Protein AF-A0A452ZTU1-F1 (afdb_monomer_lite)

Structure (mmCIF, N/CA/C/O backbone):
data_AF-A0A452ZTU1-F1
#
_entry.id   AF-A0A452ZTU1-F1
#
loop_
_atom_site.group_PDB
_atom_site.id
_atom_site.type_symbol
_atom_site.label_atom_id
_atom_site.label_alt_id
_atom_site.label_comp_id
_atom_site.label_asym_id
_atom_site.label_entity_id
_atom_site.label_seq_id
_atom_site.pdbx_PDB_ins_code
_atom_site.Cartn_x
_atom_site.Cartn_y
_atom_site.Cartn_z
_atom_site.occupancy
_atom_site.B_iso_or_equiv
_atom_site.auth_seq_id
_atom_site.auth_comp_id
_atom_site.auth_asym_id
_atom_site.auth_atom_id
_atom_site.pdbx_PDB_model_num
ATOM 1 N N . MET A 1 1 ? -16.394 -3.216 2.710 1.00 73.38 1 MET A N 1
ATOM 2 C CA . MET A 1 1 ? -15.778 -2.523 1.554 1.00 73.38 1 MET A CA 1
ATOM 3 C C . MET A 1 1 ? -14.282 -2.811 1.598 1.00 73.38 1 MET A C 1
ATOM 5 O O . MET A 1 1 ? -13.757 -2.833 2.703 1.00 73.38 1 MET A O 1
ATOM 9 N N . GLY A 1 2 ? -13.637 -3.119 0.468 1.00 84.19 2 GLY A N 1
ATOM 10 C CA . GLY A 1 2 ? -12.207 -3.471 0.414 1.00 84.19 2 GLY A CA 1
ATOM 11 C C . GLY A 1 2 ? -11.341 -2.352 -0.172 1.00 84.19 2 GLY A C 1
ATOM 12 O O . GLY A 1 2 ? -11.854 -1.495 -0.889 1.00 84.19 2 GLY A O 1
ATOM 13 N N . PHE A 1 3 ? -10.044 -2.369 0.133 1.00 89.62 3 PHE A N 1
ATOM 14 C CA . PHE A 1 3 ? -9.049 -1.386 -0.291 1.00 89.62 3 PHE A CA 1
ATOM 15 C C . PHE A 1 3 ? -7.981 -2.058 -1.164 1.00 89.62 3 PHE A C 1
ATOM 17 O O . PHE A 1 3 ? -7.188 -2.860 -0.674 1.00 89.62 3 PHE A O 1
ATOM 24 N N . GLY A 1 4 ? -7.956 -1.741 -2.459 1.00 91.56 4 GLY A N 1
ATOM 25 C CA . GLY A 1 4 ? -6.957 -2.275 -3.389 1.00 91.56 4 GLY A CA 1
ATOM 26 C C . GLY A 1 4 ? -5.615 -1.555 -3.267 1.00 91.56 4 GLY A C 1
ATOM 27 O O . GLY A 1 4 ? -5.572 -0.326 -3.271 1.00 91.56 4 GLY A O 1
ATOM 28 N N . THR A 1 5 ? -4.515 -2.307 -3.196 1.00 93.19 5 THR A N 1
ATOM 29 C CA . THR A 1 5 ? -3.166 -1.749 -2.970 1.00 93.19 5 THR A CA 1
ATOM 30 C C . THR A 1 5 ? -2.215 -1.898 -4.165 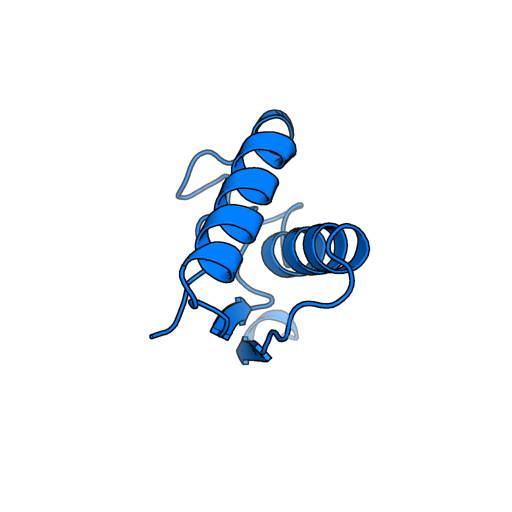1.00 93.19 5 THR A C 1
ATOM 32 O O . THR A 1 5 ? -0.999 -1.810 -4.008 1.00 93.19 5 THR A O 1
ATOM 35 N N . TRP A 1 6 ? -2.737 -2.071 -5.388 1.00 90.94 6 TRP A N 1
ATOM 36 C CA . TRP A 1 6 ? -1.907 -2.251 -6.594 1.00 90.94 6 TRP A CA 1
ATOM 37 C C . TRP A 1 6 ? -1.009 -1.047 -6.918 1.00 90.94 6 TRP A C 1
ATOM 39 O O . TRP A 1 6 ? 0.101 -1.214 -7.423 1.00 90.94 6 TRP A O 1
ATOM 49 N N . ALA A 1 7 ? -1.458 0.168 -6.598 1.00 91.81 7 ALA A N 1
ATOM 50 C CA . ALA A 1 7 ? -0.647 1.371 -6.776 1.00 91.81 7 ALA A CA 1
ATOM 51 C C . ALA A 1 7 ? 0.541 1.443 -5.800 1.00 91.81 7 ALA A C 1
ATOM 53 O O . ALA A 1 7 ? 1.518 2.146 -6.052 1.00 91.81 7 ALA A O 1
ATOM 54 N N . TRP A 1 8 ? 0.482 0.717 -4.682 1.00 94.00 8 TRP A N 1
ATOM 55 C CA . TRP A 1 8 ? 1.499 0.784 -3.640 1.00 94.00 8 TRP A CA 1
ATOM 56 C C . TRP A 1 8 ? 2.693 -0.066 -4.055 1.00 94.00 8 TRP A C 1
ATOM 58 O O . TRP A 1 8 ? 2.572 -1.272 -4.246 1.00 94.00 8 TRP A O 1
ATOM 68 N N . GLY A 1 9 ? 3.856 0.562 -4.222 1.00 88.25 9 GLY A N 1
ATOM 69 C CA . GLY A 1 9 ? 5.054 -0.141 -4.675 1.00 88.25 9 GLY A CA 1
ATOM 70 C C . GLY A 1 9 ? 5.165 -0.333 -6.192 1.00 88.25 9 GLY A C 1
ATOM 71 O O . GLY A 1 9 ? 6.142 -0.917 -6.657 1.00 88.25 9 GLY A O 1
ATOM 72 N N . ASN A 1 10 ? 4.209 0.159 -6.988 1.00 91.19 10 ASN A N 1
ATOM 73 C CA . ASN A 1 10 ? 4.225 0.008 -8.444 1.00 91.19 10 ASN A CA 1
ATOM 74 C C . ASN A 1 10 ? 4.729 1.276 -9.147 1.00 91.19 10 ASN A C 1
ATOM 76 O O . ASN A 1 10 ? 3.979 2.211 -9.425 1.00 91.19 10 ASN A O 1
ATOM 80 N N . GLN A 1 11 ? 6.026 1.296 -9.454 1.00 88.81 11 GLN A N 1
ATOM 81 C CA . GLN A 1 11 ? 6.655 2.442 -10.110 1.00 88.81 11 GLN A CA 1
ATOM 82 C C . GLN A 1 11 ? 6.244 2.586 -11.581 1.00 88.81 11 GLN A C 1
ATOM 84 O O . GLN A 1 11 ? 6.064 3.706 -12.051 1.00 88.81 11 GLN A O 1
ATOM 89 N N . LEU A 1 12 ? 6.079 1.476 -12.306 1.00 87.31 12 LEU A N 1
ATOM 90 C CA . LEU A 1 12 ? 5.844 1.507 -13.751 1.00 87.31 12 LEU A CA 1
ATOM 91 C C . LEU A 1 12 ? 4.474 2.090 -14.115 1.00 87.31 12 LEU A C 1
ATOM 93 O O . LEU A 1 12 ? 4.376 2.867 -15.059 1.00 87.31 12 LEU A O 1
ATOM 97 N N . LEU A 1 13 ? 3.425 1.705 -13.383 1.00 87.81 13 LEU A N 1
ATOM 98 C CA . LEU A 1 13 ? 2.053 2.128 -13.680 1.00 87.81 13 LEU A CA 1
ATOM 99 C C . LEU A 1 13 ? 1.624 3.371 -12.894 1.00 87.81 13 LEU A C 1
ATOM 101 O O . LEU A 1 13 ? 0.790 4.129 -13.379 1.00 87.81 13 LEU A O 1
ATOM 105 N N . TRP A 1 14 ? 2.181 3.580 -11.697 1.00 91.75 14 TRP A N 1
ATOM 106 C CA . TRP A 1 14 ? 1.698 4.596 -10.752 1.00 91.75 14 TRP A CA 1
ATOM 107 C C . TRP A 1 14 ? 2.779 5.567 -10.276 1.00 91.75 14 TRP A C 1
ATOM 109 O O . TRP A 1 14 ? 2.508 6.419 -9.435 1.00 91.75 14 TRP A O 1
ATOM 119 N N . GLY A 1 15 ? 4.004 5.458 -10.798 1.00 92.81 15 GLY A N 1
ATOM 120 C CA . GLY A 1 15 ? 5.087 6.378 -10.456 1.00 92.81 15 GLY A CA 1
ATOM 121 C C . GLY A 1 15 ? 5.526 6.306 -8.994 1.00 92.81 15 GLY A C 1
ATOM 122 O O . GLY A 1 15 ? 6.100 7.276 -8.502 1.00 92.81 15 GLY A O 1
ATOM 123 N N . TYR A 1 16 ? 5.264 5.185 -8.308 1.00 94.31 16 TYR A N 1
ATOM 124 C CA . TYR A 1 16 ? 5.678 4.978 -6.922 1.00 94.31 16 TYR A CA 1
ATOM 125 C C . TYR A 1 16 ? 7.163 5.294 -6.713 1.00 94.31 16 TYR A C 1
ATOM 127 O O . TYR A 1 16 ? 8.033 4.844 -7.464 1.00 94.31 16 TYR A O 1
ATOM 135 N N . GLN A 1 17 ? 7.432 6.022 -5.635 1.00 93.81 17 GLN A N 1
ATOM 136 C CA . GLN A 1 17 ? 8.759 6.324 -5.119 1.00 93.81 17 GLN A CA 1
ATOM 137 C C . GLN A 1 17 ? 8.746 6.104 -3.606 1.00 93.81 17 GLN A C 1
ATOM 139 O O . GLN A 1 17 ? 7.745 6.392 -2.955 1.00 93.81 17 GLN A O 1
ATOM 144 N N . GLU A 1 18 ? 9.861 5.655 -3.025 1.00 92.81 18 GLU A N 1
ATOM 145 C CA . GLU A 1 18 ? 9.949 5.385 -1.577 1.00 92.81 18 GLU A CA 1
ATOM 146 C C . GLU A 1 18 ? 9.641 6.615 -0.706 1.00 92.81 18 GLU A C 1
ATOM 148 O O . GLU A 1 18 ? 9.185 6.474 0.427 1.00 92.81 18 GLU A O 1
ATOM 153 N N . ILE A 1 19 ? 9.825 7.831 -1.236 1.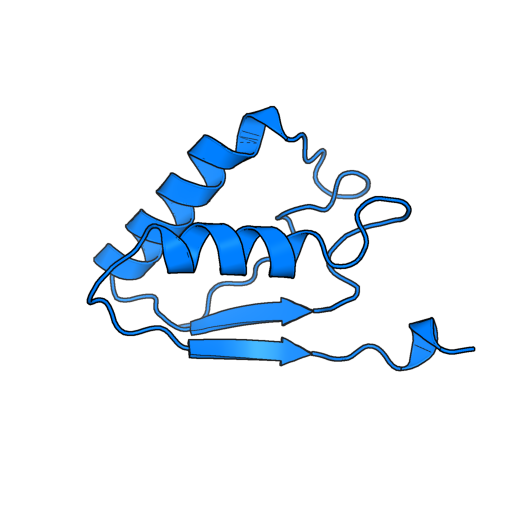00 96.31 19 ILE A N 1
ATOM 154 C CA . ILE A 1 19 ? 9.440 9.077 -0.554 1.00 96.31 19 ILE A CA 1
ATOM 155 C C . ILE A 1 19 ? 7.933 9.158 -0.253 1.00 96.31 19 ILE A C 1
ATOM 157 O O . ILE A 1 19 ? 7.532 9.862 0.666 1.00 96.31 19 ILE A O 1
ATOM 161 N N . MET A 1 20 ? 7.105 8.398 -0.975 1.00 96.56 20 MET A N 1
ATOM 162 C CA . MET A 1 20 ? 5.653 8.339 -0.784 1.00 96.56 20 MET A CA 1
ATOM 163 C C . MET A 1 20 ? 5.247 7.421 0.382 1.00 96.56 20 MET A C 1
ATOM 165 O O . MET A 1 20 ? 4.085 7.410 0.778 1.00 96.56 20 MET A O 1
ATOM 169 N N . ASP A 1 21 ? 6.171 6.643 0.961 1.00 95.62 21 ASP A N 1
ATOM 170 C CA . ASP A 1 21 ? 5.869 5.662 2.014 1.00 95.62 21 ASP A CA 1
ATOM 171 C C . ASP A 1 21 ? 5.138 6.265 3.223 1.00 95.62 21 ASP A C 1
ATOM 173 O O . ASP A 1 21 ? 4.313 5.588 3.843 1.00 95.62 21 ASP A O 1
ATOM 177 N N . SER A 1 22 ? 5.458 7.509 3.596 1.00 95.44 22 SER A N 1
ATOM 178 C CA . SER A 1 22 ? 4.794 8.202 4.706 1.00 95.44 22 SER A CA 1
ATOM 179 C C . SER A 1 22 ? 3.341 8.529 4.382 1.00 95.44 22 SER A C 1
ATOM 181 O O . SER A 1 22 ? 2.469 8.277 5.207 1.00 95.44 22 SER A O 1
ATOM 183 N N . GLU A 1 23 ? 3.070 9.013 3.172 1.00 96.56 23 GLU A N 1
ATOM 184 C CA . GLU A 1 23 ? 1.712 9.330 2.721 1.00 96.56 23 GLU A CA 1
ATOM 185 C C . GLU A 1 23 ? 0.873 8.053 2.591 1.00 96.56 23 GLU A C 1
ATOM 187 O O . GLU A 1 23 ? -0.268 7.996 3.044 1.00 96.56 23 GLU A O 1
ATOM 192 N N . LEU A 1 24 ? 1.459 6.972 2.069 1.00 96.56 24 LEU A N 1
ATOM 193 C CA . LEU A 1 24 ? 0.792 5.671 1.979 1.00 96.56 24 LEU A CA 1
ATOM 194 C C . LEU A 1 24 ? 0.445 5.094 3.363 1.00 96.56 24 LEU A C 1
ATOM 196 O O . LEU A 1 24 ? -0.639 4.535 3.547 1.00 96.56 24 LEU A O 1
ATOM 200 N N . GLN A 1 25 ? 1.320 5.274 4.359 1.00 96.19 25 GLN A N 1
ATOM 201 C CA . GLN A 1 25 ? 1.027 4.918 5.751 1.00 96.19 25 GLN A CA 1
ATOM 202 C C . GLN A 1 25 ? -0.156 5.725 6.306 1.00 96.19 25 GLN A C 1
ATOM 204 O O . GLN A 1 25 ? -0.982 5.178 7.043 1.00 96.19 25 GLN A O 1
ATOM 209 N N . GLU A 1 26 ? -0.237 7.018 5.996 1.00 95.88 26 GLU A N 1
ATOM 210 C CA . GLU A 1 26 ? -1.358 7.867 6.405 1.00 95.88 26 GLU A CA 1
ATOM 211 C C . GLU A 1 26 ? -2.662 7.426 5.741 1.00 95.88 26 GLU A C 1
ATOM 213 O O . GLU A 1 26 ? -3.673 7.303 6.435 1.00 95.88 26 GLU A O 1
ATOM 218 N N . CYS A 1 27 ? -2.636 7.083 4.450 1.00 95.69 27 CYS A N 1
ATOM 219 C CA . CYS A 1 27 ? -3.782 6.505 3.750 1.00 95.69 27 CYS A CA 1
ATOM 220 C C . CYS A 1 27 ? -4.252 5.198 4.399 1.00 95.69 27 CYS A C 1
ATOM 222 O O . CYS A 1 27 ? -5.449 5.034 4.633 1.00 95.69 27 CYS A O 1
ATOM 224 N N . PHE A 1 28 ? -3.329 4.292 4.740 1.00 95.50 28 PHE A N 1
ATOM 225 C CA . PHE A 1 28 ? -3.644 3.055 5.461 1.00 95.50 28 PHE A CA 1
ATOM 226 C C . PHE A 1 28 ? -4.339 3.343 6.799 1.00 95.50 28 PHE A C 1
ATOM 228 O O . PHE A 1 28 ? -5.403 2.798 7.096 1.00 95.50 28 PHE A O 1
ATOM 235 N N . ASN A 1 29 ? -3.774 4.258 7.590 1.00 94.25 29 ASN A N 1
ATOM 236 C CA . ASN A 1 29 ? -4.333 4.643 8.884 1.00 94.25 29 ASN A CA 1
ATOM 237 C C . ASN A 1 29 ? -5.712 5.299 8.740 1.00 94.25 29 ASN A C 1
ATOM 239 O O . ASN A 1 29 ? -6.598 5.066 9.562 1.00 94.25 29 ASN A O 1
ATOM 243 N N . LEU A 1 30 ? -5.901 6.131 7.714 1.00 94.50 30 LEU A N 1
ATOM 244 C CA . LEU A 1 30 ? -7.170 6.788 7.432 1.00 94.50 30 LEU A CA 1
ATOM 245 C C . LEU A 1 30 ? -8.235 5.770 7.017 1.00 94.50 30 LEU A C 1
ATOM 247 O O . LEU A 1 30 ? -9.355 5.847 7.516 1.00 94.50 30 LEU A O 1
ATOM 251 N N . ALA A 1 31 ? -7.894 4.803 6.165 1.00 93.62 31 ALA A N 1
ATOM 252 C CA . ALA A 1 31 ? -8.794 3.723 5.772 1.00 93.62 31 ALA A CA 1
ATOM 253 C C . ALA A 1 31 ? -9.305 2.957 7.004 1.00 93.62 31 ALA A C 1
ATOM 255 O O . ALA A 1 31 ? -10.519 2.869 7.205 1.00 93.62 31 ALA A O 1
ATOM 256 N N . LEU A 1 32 ? -8.396 2.532 7.891 1.00 93.31 32 LEU A N 1
ATOM 257 C CA . LEU A 1 32 ? -8.751 1.842 9.135 1.00 93.31 32 LEU A CA 1
ATOM 258 C C . LEU A 1 32 ? -9.651 2.685 10.043 1.00 93.31 32 LEU A C 1
ATOM 260 O O . LEU A 1 32 ? -10.674 2.199 10.523 1.00 93.31 32 LEU A O 1
ATOM 264 N N . LYS A 1 33 ? -9.314 3.965 10.247 1.00 92.31 33 LYS A N 1
ATOM 265 C CA . LYS A 1 33 ? -10.126 4.892 11.058 1.00 92.31 33 LYS A CA 1
ATOM 266 C C . LYS A 1 33 ? -11.546 5.072 10.520 1.00 92.31 33 LYS A C 1
ATOM 268 O O . LYS A 1 33 ? -12.453 5.333 11.301 1.00 92.31 33 LYS A O 1
ATOM 273 N N . ASN A 1 34 ? -11.740 4.925 9.211 1.00 92.94 34 ASN A N 1
ATOM 274 C CA . ASN A 1 34 ? -13.047 5.006 8.560 1.00 92.94 34 ASN A CA 1
ATOM 275 C C . ASN A 1 34 ? -13.744 3.636 8.427 1.00 92.94 34 ASN A C 1
ATOM 277 O O . ASN A 1 34 ? -14.743 3.521 7.722 1.00 92.94 34 ASN A O 1
ATOM 281 N N . GLY A 1 35 ? -13.233 2.592 9.088 1.00 92.31 35 GLY A N 1
ATOM 282 C CA . GLY A 1 35 ? -13.829 1.254 9.085 1.00 92.31 35 GLY A CA 1
ATOM 283 C C . GLY A 1 35 ? -13.535 0.426 7.831 1.00 92.31 35 GLY A C 1
ATOM 284 O O . GLY A 1 35 ? -14.118 -0.643 7.655 1.00 92.31 35 GLY A O 1
ATOM 285 N N . ILE A 1 36 ? -12.632 0.882 6.956 1.00 94.12 36 ILE A N 1
ATOM 286 C CA . ILE A 1 36 ? -12.120 0.079 5.844 1.00 94.12 36 ILE A CA 1
ATOM 287 C C . ILE A 1 36 ? -10.953 -0.751 6.372 1.00 94.12 36 ILE A C 1
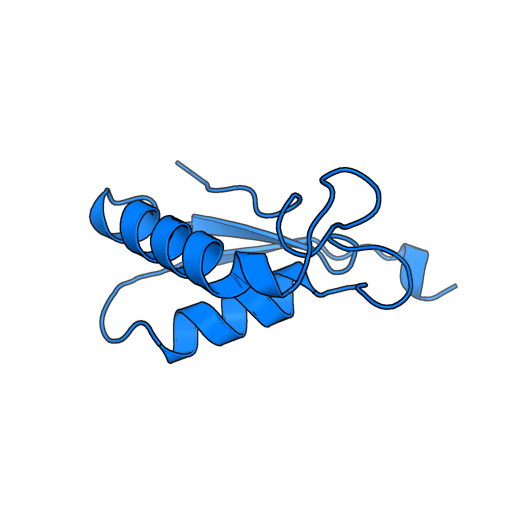ATOM 289 O O . ILE A 1 36 ? -9.867 -0.232 6.614 1.00 94.12 36 ILE A O 1
ATOM 293 N N . ASN A 1 37 ? -11.190 -2.047 6.553 1.00 93.44 37 ASN A N 1
ATOM 294 C CA . ASN A 1 37 ? -10.246 -2.951 7.203 1.00 93.44 37 ASN A CA 1
ATOM 295 C C . ASN A 1 37 ? -9.848 -4.170 6.362 1.00 93.44 37 ASN A C 1
ATOM 297 O O . ASN A 1 37 ? -9.055 -4.975 6.831 1.00 93.44 37 ASN A O 1
ATOM 301 N N . LEU A 1 38 ? -10.360 -4.314 5.138 1.00 94.75 38 LEU A N 1
ATOM 302 C CA . LEU A 1 38 ? -9.946 -5.362 4.205 1.00 94.75 38 LEU A CA 1
ATOM 303 C C . LEU A 1 38 ? -9.029 -4.760 3.139 1.00 94.75 38 LEU A C 1
ATOM 305 O O . LEU A 1 38 ? -9.491 -3.938 2.349 1.00 94.75 38 LEU A O 1
ATOM 309 N N . PHE A 1 39 ? -7.769 -5.184 3.092 1.00 95.62 39 PHE A N 1
ATOM 310 C CA . PHE A 1 39 ? -6.784 -4.731 2.108 1.00 95.62 39 PHE A CA 1
ATOM 311 C C . PHE A 1 39 ? -6.432 -5.869 1.148 1.00 95.62 39 PHE A C 1
ATOM 313 O O . PHE A 1 39 ? -6.063 -6.956 1.587 1.00 95.62 39 PHE A O 1
ATOM 320 N N . ASP A 1 40 ? -6.556 -5.614 -0.152 1.00 94.38 40 ASP A N 1
ATOM 321 C CA . ASP A 1 40 ? -6.202 -6.549 -1.224 1.00 94.38 40 ASP A CA 1
ATOM 322 C C . ASP A 1 40 ? -4.780 -6.285 -1.722 1.00 94.38 40 ASP A C 1
ATOM 324 O O . ASP A 1 40 ? -4.434 -5.135 -2.018 1.00 94.38 40 ASP A O 1
ATOM 328 N N . THR A 1 41 ? -3.969 -7.339 -1.819 1.00 93.31 41 THR A N 1
ATOM 329 C CA . THR A 1 41 ? -2.583 -7.296 -2.297 1.00 93.31 41 THR A CA 1
ATOM 330 C C . THR A 1 41 ? -2.215 -8.549 -3.099 1.00 93.31 41 THR A C 1
ATOM 332 O O . THR A 1 41 ? -2.920 -9.557 -3.062 1.00 93.31 41 THR A O 1
ATOM 335 N N . ALA A 1 42 ? -1.104 -8.494 -3.830 1.00 89.62 42 ALA A N 1
ATOM 336 C CA . ALA A 1 42 ? -0.587 -9.608 -4.617 1.00 89.62 42 ALA A CA 1
ATOM 337 C C . ALA A 1 42 ? 0.938 -9.522 -4.768 1.00 89.62 42 ALA A C 1
ATOM 339 O O . ALA A 1 42 ? 1.510 -8.431 -4.762 1.00 89.62 42 ALA A O 1
ATOM 340 N N . ASP A 1 43 ? 1.584 -10.660 -5.019 1.00 85.88 43 ASP A N 1
ATOM 341 C CA . ASP A 1 43 ? 3.019 -10.746 -5.350 1.00 85.88 43 ASP A CA 1
ATOM 342 C C . ASP A 1 43 ? 3.399 -9.917 -6.596 1.00 85.88 43 ASP A C 1
ATOM 344 O O . ASP A 1 43 ? 4.465 -9.300 -6.682 1.00 85.88 43 ASP A O 1
ATOM 348 N N . SER A 1 44 ? 2.479 -9.861 -7.555 1.00 83.44 44 SER A N 1
ATOM 349 C CA . SER A 1 44 ? 2.573 -9.086 -8.789 1.00 83.44 44 SER A CA 1
ATOM 350 C C . SER A 1 44 ? 2.268 -7.592 -8.614 1.00 83.44 44 SER A C 1
ATOM 352 O O . SER A 1 44 ? 2.356 -6.833 -9.581 1.00 83.44 44 SER A O 1
ATOM 354 N N . TYR A 1 45 ? 1.925 -7.128 -7.405 1.00 85.62 45 TYR A N 1
ATOM 355 C CA . TYR A 1 45 ? 1.747 -5.700 -7.129 1.00 85.62 45 TYR A CA 1
ATOM 356 C C . TYR A 1 45 ? 3.104 -5.041 -6.871 1.00 85.62 45 TYR A C 1
ATOM 358 O O . TYR A 1 45 ? 3.617 -4.963 -5.752 1.00 85.62 45 TYR A O 1
ATOM 366 N N . GLY A 1 46 ? 3.685 -4.594 -7.981 1.00 80.44 46 GLY A N 1
ATOM 367 C CA . GLY A 1 46 ? 5.049 -4.105 -8.087 1.00 80.44 46 GLY A CA 1
ATOM 368 C C . GLY A 1 46 ? 5.667 -4.600 -9.392 1.00 80.44 46 GLY A C 1
ATOM 369 O O . GLY A 1 46 ? 5.125 -5.490 -10.042 1.00 80.44 46 GLY A O 1
ATOM 370 N N . THR A 1 47 ? 6.774 -4.000 -9.823 1.00 78.50 47 THR A N 1
ATOM 371 C CA . THR A 1 47 ? 7.431 -4.399 -11.078 1.00 78.50 47 THR A CA 1
ATOM 372 C C . THR A 1 47 ? 8.943 -4.443 -10.924 1.00 78.50 47 THR A C 1
ATOM 374 O O . THR A 1 47 ? 9.542 -3.544 -10.326 1.00 78.50 47 THR A O 1
ATOM 377 N N . GLY A 1 48 ? 9.585 -5.452 -11.516 1.00 83.69 48 GLY A N 1
ATOM 378 C CA . GLY A 1 48 ? 11.042 -5.583 -11.537 1.00 83.69 48 GLY A CA 1
ATOM 379 C C . GLY A 1 48 ? 11.624 -5.702 -10.127 1.00 83.69 48 GLY A C 1
ATOM 380 O O . GLY A 1 48 ? 11.278 -6.615 -9.382 1.00 83.69 48 GLY A O 1
ATOM 381 N N . LYS A 1 49 ? 12.495 -4.759 -9.741 1.00 84.31 49 LYS A N 1
ATOM 382 C CA . LYS A 1 49 ? 13.112 -4.722 -8.398 1.00 84.31 49 LYS A CA 1
ATOM 383 C C . LYS A 1 49 ? 12.101 -4.521 -7.261 1.00 84.31 49 LYS A C 1
ATOM 385 O O . LYS A 1 49 ? 12.431 -4.807 -6.115 1.00 84.31 49 LYS A O 1
ATOM 390 N N . LEU A 1 50 ? 10.902 -4.033 -7.581 1.00 86.00 50 LEU A N 1
ATOM 391 C CA . LEU A 1 50 ? 9.832 -3.753 -6.627 1.00 86.00 50 LEU A CA 1
ATOM 392 C C . LEU A 1 50 ? 8.733 -4.828 -6.627 1.00 86.00 50 LEU A C 1
ATOM 394 O O . LEU A 1 50 ? 7.650 -4.576 -6.116 1.00 86.00 50 LEU A O 1
ATOM 398 N N . ASN A 1 51 ? 8.959 -6.018 -7.195 1.00 85.88 51 ASN A N 1
ATOM 399 C CA . ASN A 1 51 ? 7.992 -7.117 -7.067 1.00 85.88 51 ASN A CA 1
ATOM 400 C C . ASN A 1 51 ? 7.700 -7.423 -5.582 1.00 85.88 51 ASN A C 1
ATOM 402 O O . ASN A 1 51 ? 8.619 -7.456 -4.759 1.00 85.88 51 ASN A O 1
ATOM 406 N N . GLY A 1 52 ? 6.420 -7.609 -5.242 1.00 87.25 52 GLY A N 1
ATOM 407 C CA . GLY A 1 52 ? 5.945 -7.787 -3.863 1.00 87.25 52 GLY A CA 1
ATOM 408 C C . GLY A 1 52 ? 6.092 -6.550 -2.964 1.00 87.25 52 GLY A C 1
ATOM 409 O O . GLY A 1 52 ? 5.973 -6.651 -1.741 1.00 87.25 52 GLY A O 1
ATOM 410 N N . GLN A 1 53 ? 6.387 -5.366 -3.516 1.00 93.50 53 GLN A N 1
ATOM 411 C CA . GLN A 1 53 ? 6.577 -4.160 -2.705 1.00 93.50 53 GLN A CA 1
ATOM 412 C C . GLN A 1 53 ? 5.286 -3.740 -1.993 1.00 93.50 53 GLN A C 1
ATOM 414 O O . GLN A 1 53 ? 5.353 -3.269 -0.858 1.00 93.50 53 GLN A O 1
ATOM 419 N N . SER A 1 54 ? 4.122 -3.968 -2.605 1.00 93.25 54 SER A N 1
ATOM 420 C CA . SER A 1 54 ? 2.825 -3.725 -1.965 1.00 93.25 54 SER A CA 1
ATOM 421 C C . SER A 1 54 ? 2.682 -4.490 -0.638 1.00 93.25 54 SER A C 1
ATOM 423 O O . SER A 1 54 ? 2.364 -3.899 0.397 1.00 93.25 54 SER A O 1
ATOM 425 N N . GLU A 1 55 ? 3.041 -5.778 -0.620 1.00 93.31 55 GLU A N 1
ATOM 426 C CA . GLU A 1 55 ? 3.003 -6.625 0.580 1.00 93.31 55 GLU A CA 1
ATOM 427 C C . GLU A 1 55 ? 3.984 -6.144 1.655 1.00 93.31 55 GLU A C 1
ATOM 429 O O . GLU A 1 55 ? 3.661 -6.093 2.846 1.00 93.31 55 GLU A O 1
ATOM 434 N N . ARG A 1 56 ? 5.193 -5.742 1.241 1.00 94.00 56 ARG A N 1
ATOM 435 C CA . ARG A 1 56 ? 6.215 -5.200 2.150 1.00 94.00 56 ARG A CA 1
ATOM 436 C C . ARG A 1 56 ? 5.739 -3.919 2.828 1.00 94.00 56 ARG A C 1
ATOM 438 O O . ARG A 1 56 ? 5.951 -3.759 4.035 1.00 94.00 56 ARG A O 1
ATOM 445 N N . LEU A 1 57 ? 5.093 -3.031 2.072 1.00 95.88 57 LEU A N 1
ATOM 446 C CA . LEU A 1 57 ? 4.505 -1.795 2.585 1.00 95.88 57 LEU A CA 1
ATOM 447 C C . LEU A 1 57 ? 3.373 -2.093 3.566 1.00 95.88 57 LEU A C 1
ATOM 449 O O . LEU A 1 57 ? 3.420 -1.605 4.693 1.00 95.88 57 LEU A O 1
ATOM 453 N N . LEU A 1 58 ? 2.431 -2.970 3.210 1.00 94.81 58 LEU A N 1
ATOM 454 C CA . LEU A 1 58 ? 1.361 -3.390 4.120 1.00 94.81 58 LEU A CA 1
ATOM 455 C C . LEU A 1 58 ? 1.912 -3.980 5.421 1.00 94.81 58 LEU A C 1
ATOM 457 O O . LEU A 1 58 ? 1.510 -3.563 6.506 1.00 94.81 58 LEU A O 1
ATOM 461 N N . GLY A 1 59 ? 2.905 -4.869 5.344 1.00 93.94 59 GLY A N 1
ATOM 462 C CA . GLY A 1 59 ? 3.562 -5.419 6.529 1.00 93.94 59 GLY A CA 1
ATOM 463 C C . GLY A 1 59 ? 4.239 -4.345 7.392 1.00 93.94 59 GLY A C 1
ATOM 464 O O . GLY A 1 59 ? 4.198 -4.415 8.622 1.00 93.94 59 GLY A O 1
ATOM 465 N N . LYS A 1 60 ? 4.851 -3.325 6.775 1.00 94.75 60 LYS A N 1
ATOM 466 C CA . LYS A 1 60 ? 5.434 -2.168 7.478 1.00 94.75 60 LYS A CA 1
ATOM 467 C C . LYS A 1 60 ? 4.354 -1.339 8.171 1.00 94.75 60 LYS A C 1
ATOM 469 O O . LYS A 1 60 ? 4.572 -0.922 9.308 1.00 94.75 60 LYS A O 1
ATOM 474 N N . PHE A 1 61 ? 3.214 -1.130 7.521 1.00 95.06 61 PHE A N 1
ATOM 475 C CA . PHE A 1 61 ? 2.120 -0.320 8.052 1.00 95.06 61 PHE A CA 1
ATOM 476 C C . PHE A 1 61 ? 1.406 -1.002 9.208 1.00 95.06 61 PHE A C 1
ATOM 478 O O . PHE A 1 61 ? 1.187 -0.378 10.245 1.00 95.06 61 PHE A O 1
ATOM 485 N N . ILE A 1 62 ? 1.156 -2.302 9.074 1.00 93.12 62 ILE A N 1
ATOM 486 C CA . ILE A 1 62 ? 0.590 -3.145 10.125 1.00 93.12 62 ILE A CA 1
ATOM 487 C C . ILE A 1 62 ? 1.463 -3.116 11.379 1.00 93.12 62 ILE A C 1
ATOM 489 O O . ILE A 1 62 ? 0.951 -2.895 12.463 1.00 93.12 62 ILE A O 1
ATOM 493 N N . ARG A 1 63 ? 2.791 -3.257 11.268 1.00 91.44 63 ARG A N 1
ATOM 494 C CA . ARG A 1 63 ? 3.674 -3.220 12.455 1.00 91.44 63 ARG A CA 1
ATOM 495 C C . ARG A 1 63 ? 3.643 -1.886 13.203 1.00 91.44 63 ARG A C 1
ATOM 497 O O . ARG A 1 63 ? 3.932 -1.850 14.397 1.00 91.44 63 ARG A O 1
ATOM 504 N N . LYS A 1 64 ? 3.335 -0.794 12.502 1.00 89.50 64 LYS A N 1
ATOM 505 C CA . LYS A 1 64 ? 3.198 0.547 13.084 1.00 89.50 64 LYS A CA 1
ATOM 506 C C . LYS A 1 64 ? 1.797 0.810 13.639 1.00 89.50 64 LYS A C 1
ATOM 508 O O . LYS A 1 64 ? 1.639 1.717 14.451 1.00 89.50 64 LYS A O 1
ATOM 513 N N . CYS A 1 65 ? 0.799 0.038 13.218 1.00 84.50 65 CYS A N 1
ATOM 514 C CA . CYS A 1 65 ? -0.573 0.131 13.689 1.00 84.50 65 CYS A CA 1
ATOM 515 C C . CYS A 1 65 ? -0.819 -0.924 14.777 1.00 84.50 65 CYS A C 1
ATOM 517 O O . CYS A 1 65 ? -0.754 -2.121 14.522 1.00 84.50 65 CYS A O 1
ATOM 519 N N . GLN A 1 66 ? -1.092 -0.500 16.010 1.00 77.12 66 GLN A N 1
ATOM 520 C CA . GLN A 1 66 ? -1.397 -1.424 17.106 1.00 77.12 66 GLN A CA 1
ATOM 521 C C . GLN A 1 66 ? -2.879 -1.352 17.469 1.00 77.12 66 GLN A C 1
ATOM 523 O O . GLN A 1 66 ? -3.427 -0.263 17.623 1.00 77.12 66 GLN A O 1
ATOM 528 N N . GLY A 1 67 ? -3.505 -2.520 17.641 1.00 76.19 67 GLY A N 1
ATOM 529 C CA . GLY A 1 67 ? -4.830 -2.644 18.258 1.00 76.19 67 GLY A CA 1
ATOM 530 C C . GLY A 1 67 ? -6.036 -2.349 17.361 1.00 76.19 67 GLY A C 1
ATOM 531 O O . GLY A 1 67 ? -7.125 -2.167 17.896 1.00 76.19 67 GLY A O 1
ATOM 532 N N . LEU A 1 68 ? -5.871 -2.297 16.035 1.00 81.12 68 LEU A N 1
ATOM 533 C CA . LEU A 1 68 ? -6.988 -2.216 15.087 1.00 81.12 68 LEU A CA 1
ATOM 534 C C . LEU A 1 68 ? -7.121 -3.522 14.305 1.00 81.12 68 LEU A C 1
ATOM 536 O O . LEU A 1 68 ? -6.115 -4.102 13.896 1.00 81.12 68 LEU A O 1
ATOM 540 N N . ASP A 1 69 ? -8.361 -3.948 14.079 1.00 87.88 69 ASP A N 1
ATOM 541 C CA . ASP A 1 69 ? -8.663 -5.136 13.286 1.00 87.88 69 ASP A CA 1
ATOM 542 C C . ASP A 1 69 ? -8.451 -4.856 11.797 1.00 87.88 69 ASP A C 1
ATOM 544 O O . ASP A 1 69 ? -8.949 -3.863 11.261 1.00 87.88 69 ASP A O 1
ATOM 548 N N . TYR A 1 70 ? -7.744 -5.756 11.119 1.00 91.38 70 TYR A N 1
ATOM 549 C CA . TYR A 1 70 ? -7.526 -5.728 9.677 1.00 91.38 70 TYR A CA 1
ATOM 550 C C . TYR A 1 70 ? -7.518 -7.145 9.101 1.00 91.38 70 TYR A C 1
ATOM 552 O O . TYR A 1 70 ? -7.197 -8.121 9.777 1.00 91.38 70 TYR A O 1
ATOM 560 N N . TRP A 1 71 ? -7.838 -7.236 7.818 1.00 92.44 71 TRP A N 1
ATOM 561 C CA . TRP A 1 71 ? -7.847 -8.450 7.019 1.00 92.44 71 TRP A CA 1
ATOM 562 C C . TRP A 1 71 ? -7.029 -8.204 5.758 1.00 92.44 71 TRP A C 1
ATOM 564 O O . TRP A 1 71 ? -7.188 -7.172 5.104 1.00 92.44 71 TRP A O 1
ATOM 574 N N . ILE A 1 72 ? -6.168 -9.158 5.407 1.00 92.88 72 ILE A N 1
ATOM 575 C CA . ILE A 1 72 ? -5.414 -9.133 4.153 1.00 92.88 72 ILE A CA 1
ATOM 576 C C . ILE A 1 72 ? -5.997 -10.189 3.219 1.00 92.88 72 ILE A C 1
ATOM 578 O O . ILE A 1 72 ? -5.994 -11.376 3.543 1.00 92.88 72 ILE A O 1
ATOM 582 N N . ALA A 1 73 ? -6.493 -9.749 2.066 1.00 92.75 73 ALA A N 1
ATOM 583 C CA . ALA A 1 73 ? -6.769 -10.617 0.933 1.00 92.75 73 ALA A CA 1
ATOM 584 C C . ALA A 1 73 ? -5.512 -10.668 0.058 1.00 92.75 73 ALA A C 1
ATOM 586 O O . ALA A 1 73 ? -5.013 -9.631 -0.374 1.00 92.75 73 ALA A O 1
ATOM 587 N N . TYR A 1 74 ? -4.983 -11.870 -0.158 1.00 90.00 74 TYR A N 1
ATOM 588 C CA . TYR A 1 74 ? -3.779 -12.094 -0.951 1.00 90.00 74 TYR A CA 1
ATOM 589 C C . TYR A 1 74 ? -4.118 -12.879 -2.216 1.00 90.00 74 TYR A C 1
ATOM 591 O O . TYR A 1 74 ? -4.706 -13.961 -2.136 1.00 90.00 74 TYR A O 1
ATOM 599 N N . ALA A 1 75 ? -3.719 -12.351 -3.370 1.00 86.25 75 ALA A N 1
ATOM 600 C CA . ALA A 1 75 ? -3.766 -13.052 -4.643 1.00 86.25 75 ALA A CA 1
ATOM 601 C C . ALA A 1 75 ? -2.356 -13.494 -5.060 1.00 86.25 75 ALA A C 1
ATOM 603 O O . ALA A 1 75 ? -1.441 -12.681 -5.180 1.00 86.25 75 ALA A O 1
ATOM 604 N N . GLN A 1 76 ? -2.191 -14.791 -5.312 1.00 79.94 76 GLN A N 1
ATOM 605 C CA . GLN A 1 76 ? -0.939 -15.362 -5.802 1.00 79.94 76 GLN A CA 1
ATOM 606 C C 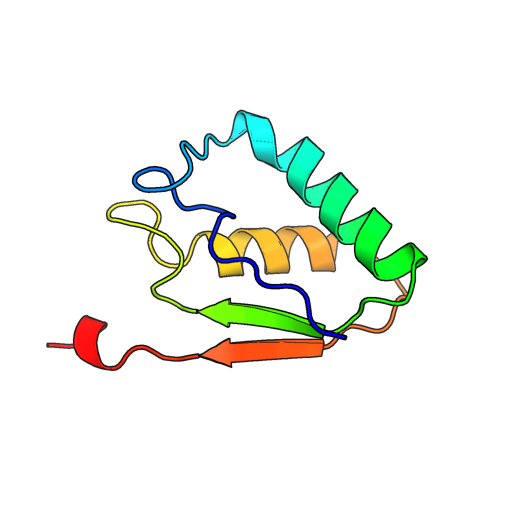. GLN A 1 76 ? -0.941 -15.412 -7.330 1.00 79.94 76 GLN A C 1
ATOM 608 O O . GLN A 1 76 ? -1.908 -15.886 -7.933 1.00 79.94 76 GLN A O 1
ATOM 613 N N . ASN A 1 77 ? 0.143 -14.979 -7.973 1.00 71.69 77 ASN A N 1
ATOM 614 C CA . ASN A 1 77 ? 0.295 -15.100 -9.416 1.00 71.69 77 ASN A CA 1
ATOM 615 C C . ASN A 1 77 ? 1.262 -16.242 -9.758 1.00 71.69 77 ASN A C 1
ATOM 617 O O . ASN A 1 77 ? 2.483 -16.094 -9.723 1.00 71.69 77 ASN A O 1
ATOM 621 N N . GLU A 1 78 ? 0.718 -17.392 -10.167 1.00 60.47 78 GLU A N 1
ATOM 622 C CA . GLU A 1 78 ? 1.501 -18.594 -10.509 1.00 60.47 78 GLU A CA 1
ATOM 623 C C . GLU A 1 78 ? 2.512 -18.393 -11.657 1.00 60.47 78 GLU A C 1
ATOM 625 O O . GLU A 1 78 ? 3.380 -19.238 -11.882 1.00 60.47 78 GLU A O 1
ATOM 630 N N . LYS A 1 79 ? 2.440 -17.275 -12.393 1.00 60.75 79 LYS A N 1
ATOM 631 C CA . LYS A 1 79 ? 3.352 -16.978 -13.507 1.00 60.75 79 LYS A CA 1
ATOM 632 C C . LYS A 1 79 ? 4.759 -16.552 -13.079 1.00 60.75 79 LYS A C 1
ATOM 634 O O . LYS A 1 79 ? 5.633 -16.526 -13.935 1.00 60.75 79 LYS A O 1
ATOM 639 N N . ILE A 1 80 ? 4.996 -16.229 -11.805 1.00 55.34 80 ILE A N 1
ATOM 640 C CA . ILE A 1 80 ? 6.316 -15.771 -11.323 1.00 55.34 80 ILE A CA 1
ATOM 641 C C . ILE A 1 80 ? 7.297 -16.949 -11.097 1.00 55.34 80 ILE A C 1
A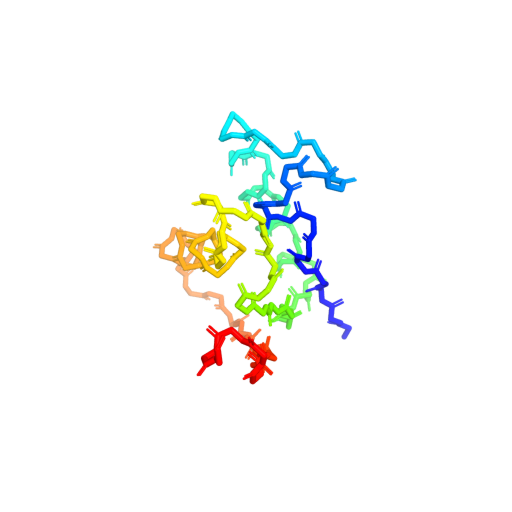TOM 643 O O . ILE A 1 80 ? 8.501 -16.732 -11.005 1.00 55.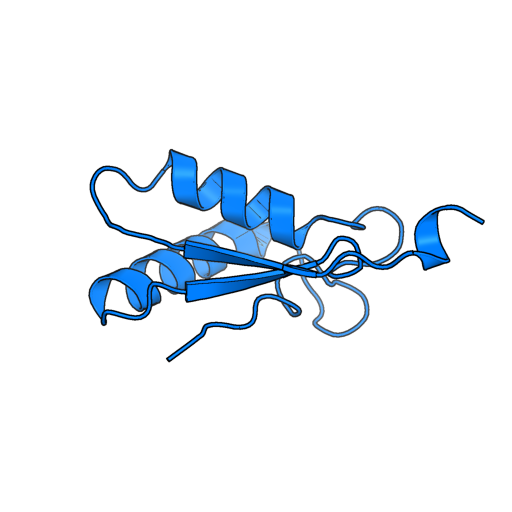34 80 ILE A O 1
ATOM 647 N N . ASN A 1 81 ? 6.818 -18.203 -11.100 1.00 47.75 81 ASN A N 1
ATOM 648 C CA . ASN A 1 81 ? 7.627 -19.415 -10.865 1.00 47.75 81 ASN A CA 1
ATOM 649 C C . ASN A 1 81 ? 7.920 -20.263 -12.128 1.00 47.75 81 ASN A C 1
ATOM 651 O O . ASN A 1 81 ? 8.175 -21.462 -12.001 1.00 47.75 81 ASN A O 1
ATOM 655 N N . LYS A 1 82 ? 7.865 -19.693 -13.340 1.00 44.56 82 LYS A N 1
ATOM 656 C CA . LYS A 1 82 ? 8.240 -20.389 -14.589 1.00 44.56 82 LYS A CA 1
ATOM 657 C C . LYS A 1 82 ? 9.377 -19.697 -15.321 1.00 44.56 82 LYS A C 1
ATOM 659 O O . LYS A 1 82 ? 9.328 -18.453 -15.421 1.00 44.56 82 LYS A O 1
#

Organism: Aegilops tauschii subsp. strangulata (NCBI:txid200361)

Foldseek 3Di:
DEAEQLLQQACPPNNDDPVCLVVVLVVVVVCQVVVHAEYEDEQCSHDDVSRCVSVVSVVVSVVVDPDTHHHYHYDYDPVVPD

Radius of gyration: 12.56 Å; chains: 1; bounding box: 29×30×33 Å

InterPro domains:
  IPR023210 NADP-dependent oxidoreductase domain [PF00248] (1-64)
  IPR036812 NAD(P)-dependent oxidoreductase domain superfamily [G3DSA:3.20.20.100] (1-77)
  IPR036812 NAD(P)-dependent oxidoreductase domain superfamily [SSF51430] (1-72)

Sequence (82 aa):
MGFGTWAWGNQLLWGYQEIMDSELQECFNLALKNGINLFDTADSYGTGKLNGQSERLLGKFIRKCQGLDYWIAYAQNEKINK

pLDDT: mean 88.08, std 10.47, range [44.56, 96.56]

Secondary structure (DSSP, 8-state):
-EEE-TTTT-HHHH---GGGHHHHHHHHHHHHHTT--EEEEETTSS-GGGTTHHHHHHHHHHHH--S---EEEEE--GGGG-